Protein AF-A0A171AEK6-F1 (afdb_monomer_lite)

Foldseek 3Di:
DDWDWDDDLFWIWIWDWDQDPVGIDIDIDTDGFWKKKKKKFFAWDCDFPNDGPVVLLVVLQVLFQVCVVVAPFWPDWGKDADPPPDPVGGRMMIITMGRHPVSVVRCCPPPSNVVSVVSVVGTTDDMDMDMDTD

InterPro domains:
  IPR011008 Dimeric alpha-beta barrel [SSF54909] (34-134)
  IPR013097 Stress responsive alpha+beta-barrel [PF07876] (36-133)
  IPR013097 Stress responsive alpha+beta-barrel [PS51502] (36-132)
  IPR013097 Stress responsive alpha+beta-barrel [SM00886] (36-134)

Secondary structure (DSSP, 8-state):
-EEEEEE-SSEEEEEEEEEETTEEEEEEEEEE---EEEEEEEEEPSEETTEEHHHHHHHHHHHHHTTTTTSTTEEEEEEEE--S--TTS-SEEEEEEESSHHHHHHHHH-HHHHHHHHHHHHHEEEEEEEEEE-

Sequence (134 aa):
MNKSITFDSKFIVITLKFGSFAGNYNSTYKIHIDMVKHLVFWKLKEEAAGNDKATNAKLVKEKLEALNGQIEGLIKLEVGIDFTGNPADHDIALYSELTSKEALNGYQENPLHKAVQSFVREVVNARACVDYEI

Radius of gyration: 21.51 Å; chains: 1; bounding box: 59×31×52 Å

pLDDT: mean 92.58, std 8.57, range [67.25, 98.75]

Organism: NCBI:txid681398

Structure (mmCIF, N/CA/C/O backbone):
data_AF-A0A171AEK6-F1
#
_entry.id   AF-A0A171AEK6-F1
#
loop_
_atom_site.group_PDB
_atom_site.id
_atom_site.type_symbol
_atom_site.label_atom_id
_atom_site.label_alt_id
_atom_site.label_comp_id
_atom_site.label_asym_id
_atom_site.label_entity_id
_atom_site.label_seq_id
_atom_site.pdbx_PDB_ins_code
_atom_site.Cartn_x
_atom_site.Cartn_y
_atom_site.Cartn_z
_atom_site.occupancy
_atom_site.B_iso_or_equiv
_atom_site.auth_seq_id
_atom_site.auth_comp_id
_atom_site.auth_asym_id
_atom_site.auth_atom_id
_atom_site.pdbx_PDB_model_num
ATOM 1 N N . MET A 1 1 ? -34.408 15.135 26.966 1.00 67.50 1 MET A N 1
ATOM 2 C CA . MET A 1 1 ? -33.669 13.961 26.456 1.00 67.50 1 MET A CA 1
ATOM 3 C C . MET A 1 1 ? -32.207 14.184 26.777 1.00 67.50 1 MET A C 1
ATOM 5 O O . MET A 1 1 ? -31.675 15.198 26.349 1.00 67.50 1 MET A O 1
ATOM 9 N N . ASN A 1 2 ? -31.591 13.302 27.563 1.00 78.88 2 ASN A N 1
ATOM 10 C CA . ASN A 1 2 ? -30.182 13.446 27.945 1.00 78.88 2 ASN A CA 1
ATOM 11 C C . ASN A 1 2 ? -29.350 12.418 27.178 1.00 78.88 2 ASN A C 1
ATOM 13 O O . ASN A 1 2 ? -29.699 11.240 27.163 1.00 78.88 2 ASN A O 1
ATOM 17 N N . LYS A 1 3 ? -28.264 12.863 26.541 1.00 83.06 3 LYS A N 1
ATOM 18 C CA . LYS A 1 3 ? -27.319 12.006 25.813 1.00 83.06 3 LYS A CA 1
ATOM 19 C C . LYS A 1 3 ? -25.990 11.966 26.563 1.00 83.06 3 LYS A C 1
ATOM 21 O O . LYS A 1 3 ? -25.502 13.012 26.980 1.00 83.06 3 LYS A O 1
ATOM 26 N N . SER A 1 4 ? -25.394 10.784 26.686 1.00 86.94 4 SER A N 1
ATOM 27 C CA . SER A 1 4 ? -23.980 10.624 27.043 1.00 86.94 4 SER A CA 1
ATOM 28 C C . SER A 1 4 ? -23.251 9.875 25.931 1.00 86.94 4 SER A C 1
ATOM 30 O O . SER A 1 4 ? -23.809 8.946 25.346 1.00 86.94 4 SER A O 1
ATOM 32 N N . ILE A 1 5 ? -22.019 10.290 25.640 1.00 86.00 5 ILE A N 1
ATOM 33 C CA . ILE A 1 5 ? -21.130 9.639 24.674 1.00 86.00 5 ILE A CA 1
ATOM 34 C C . ILE A 1 5 ? -19.879 9.211 25.428 1.00 86.00 5 ILE A C 1
ATOM 36 O O . ILE A 1 5 ? -19.287 10.025 26.134 1.00 86.00 5 ILE A O 1
ATOM 40 N N . THR A 1 6 ? -19.488 7.953 25.274 1.00 83.50 6 THR A N 1
ATOM 41 C CA . THR A 1 6 ? -18.209 7.440 25.772 1.00 83.50 6 THR A CA 1
ATOM 42 C C . THR A 1 6 ? -17.455 6.774 24.631 1.00 83.50 6 THR A C 1
ATOM 44 O O . THR A 1 6 ? -18.060 6.077 23.813 1.00 83.50 6 THR A O 1
ATOM 47 N N . PHE A 1 7 ? -16.146 6.998 24.585 1.00 76.56 7 PHE A N 1
ATOM 48 C CA . PHE A 1 7 ? -15.254 6.446 23.573 1.00 76.56 7 PHE A CA 1
ATOM 49 C C . PHE A 1 7 ? -14.528 5.233 24.151 1.00 76.56 7 PHE A C 1
ATOM 51 O O . PHE A 1 7 ? -13.925 5.321 25.219 1.00 76.56 7 PHE A O 1
ATOM 58 N N . ASP A 1 8 ? -14.611 4.116 23.446 1.00 74.00 8 ASP A N 1
ATOM 59 C CA . ASP A 1 8 ? -13.811 2.914 23.643 1.00 74.00 8 ASP A CA 1
ATOM 60 C C . ASP A 1 8 ? -12.913 2.717 22.412 1.00 74.00 8 ASP A C 1
ATOM 62 O O . ASP A 1 8 ? -13.221 3.211 21.328 1.00 74.00 8 ASP A O 1
ATOM 66 N N . SER A 1 9 ? -11.814 1.978 22.566 1.00 68.06 9 SER A N 1
ATOM 67 C CA . SER A 1 9 ? -10.885 1.657 21.471 1.00 68.06 9 SER A CA 1
ATOM 68 C C . SER A 1 9 ? -11.531 0.987 20.250 1.00 68.06 9 SER A C 1
ATOM 70 O O . SER A 1 9 ? -10.987 1.097 19.158 1.00 68.06 9 SER A O 1
ATOM 72 N N . LYS A 1 10 ? -12.672 0.307 20.425 1.00 71.38 10 LYS A N 1
ATOM 73 C CA . LYS A 1 10 ? -13.403 -0.393 19.357 1.00 71.38 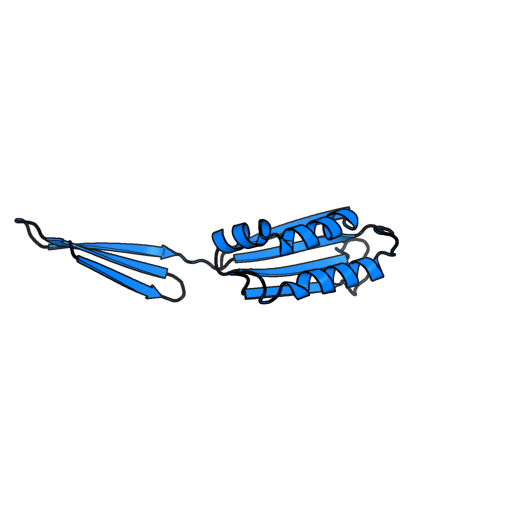10 LYS A CA 1
ATOM 74 C C . LYS A 1 10 ? -14.816 0.133 19.141 1.00 71.38 10 LYS A C 1
ATOM 76 O O . LYS A 1 10 ? -15.479 -0.266 18.186 1.00 71.38 10 LYS A O 1
ATOM 81 N N . PHE A 1 11 ? -15.310 0.991 20.037 1.00 78.31 11 PHE A N 1
ATOM 82 C CA . PHE A 1 11 ? -16.703 1.418 20.008 1.00 78.31 11 PHE A CA 1
ATOM 83 C C . PHE A 1 11 ? -16.911 2.870 20.411 1.00 78.31 11 PHE A C 1
ATOM 85 O O . PHE A 1 11 ? -16.402 3.330 21.429 1.00 78.31 11 PHE A O 1
ATOM 92 N N . ILE A 1 12 ? -17.817 3.556 19.718 1.00 80.94 12 ILE A N 1
ATOM 93 C CA . ILE A 1 12 ? -18.504 4.712 20.300 1.00 80.94 12 ILE A CA 1
ATOM 94 C C . ILE A 1 12 ? -19.784 4.204 20.950 1.00 80.94 12 ILE A C 1
ATOM 96 O O . ILE A 1 12 ? -20.650 3.631 20.285 1.00 80.94 12 ILE A O 1
ATOM 100 N N . VAL A 1 13 ? -19.914 4.433 22.256 1.00 83.62 13 VAL A N 1
ATOM 101 C CA . VAL A 1 13 ? -21.126 4.100 23.001 1.00 83.62 13 VAL A CA 1
ATOM 102 C C . VAL A 1 13 ? -21.953 5.362 23.185 1.00 83.62 13 VAL A C 1
ATOM 104 O O . VAL A 1 13 ? -21.521 6.333 23.808 1.00 83.62 13 VAL A O 1
ATOM 107 N N . ILE A 1 14 ? -23.164 5.345 22.635 1.00 86.25 14 ILE A N 1
ATOM 108 C CA . ILE A 1 14 ? -24.136 6.426 22.765 1.00 86.25 14 ILE A CA 1
ATOM 109 C C . ILE A 1 14 ? -25.285 5.934 23.633 1.00 86.25 14 ILE A C 1
ATOM 111 O O . ILE A 1 14 ? -26.009 5.022 23.238 1.00 86.25 14 ILE A O 1
ATOM 115 N N . THR A 1 15 ? -25.499 6.584 24.775 1.00 86.50 15 THR A N 1
ATOM 116 C CA . THR A 1 15 ? -26.648 6.310 25.645 1.00 86.50 15 THR A CA 1
ATOM 117 C C . THR A 1 15 ? -27.634 7.465 25.568 1.00 86.50 15 THR A C 1
ATOM 119 O O . THR A 1 15 ? -27.288 8.615 25.851 1.00 86.50 15 THR A O 1
ATOM 122 N N . LEU A 1 16 ? -28.875 7.157 25.198 1.00 87.56 16 LEU A N 1
ATOM 123 C CA . LEU A 1 16 ? -29.991 8.094 25.149 1.00 87.56 16 LEU A CA 1
ATOM 124 C C . LEU A 1 16 ? -30.927 7.819 26.322 1.00 87.56 16 LEU A C 1
ATOM 126 O O . LEU A 1 16 ? -31.433 6.706 26.455 1.00 87.56 16 LEU A O 1
ATOM 130 N N . LYS A 1 17 ? -31.159 8.834 27.159 1.00 86.69 17 LYS A N 1
ATOM 131 C CA . LYS A 1 17 ? -32.117 8.792 28.266 1.00 86.69 17 LYS A CA 1
ATOM 132 C C . LYS A 1 17 ? -33.369 9.586 27.908 1.00 86.69 17 LYS A C 1
ATOM 134 O O . LYS A 1 17 ? -33.304 10.801 27.663 1.00 86.69 17 LYS A O 1
ATOM 139 N N . PHE A 1 18 ? -34.506 8.905 27.933 1.00 81.62 18 PHE A N 1
ATOM 140 C CA . PHE A 1 18 ? -35.831 9.475 27.724 1.00 81.62 18 PHE A CA 1
ATOM 141 C C . PHE A 1 18 ? -36.607 9.436 29.040 1.00 81.62 18 PHE A C 1
ATOM 143 O O . PHE A 1 18 ? -36.685 8.392 29.684 1.00 81.62 18 PHE A O 1
ATOM 150 N N . GLY A 1 19 ? -37.174 10.575 29.435 1.00 76.44 19 GLY A N 1
ATOM 151 C CA . GLY A 1 19 ? -38.129 10.651 30.539 1.00 76.44 19 GLY A CA 1
ATOM 152 C C . GLY A 1 19 ? -39.538 10.805 29.979 1.00 76.44 19 GLY A C 1
ATOM 153 O O . GLY A 1 19 ? -39.745 11.617 29.076 1.00 76.44 19 GLY A O 1
ATOM 154 N N . SER A 1 20 ? -40.488 10.030 30.496 1.00 72.75 20 SER A N 1
ATOM 155 C CA . SER A 1 20 ? -41.914 10.148 30.179 1.00 72.75 20 SER A CA 1
ATOM 156 C C . SER A 1 20 ? -42.766 10.009 31.443 1.00 72.75 20 SER A C 1
ATOM 158 O O . SER A 1 20 ? -42.273 9.582 32.487 1.00 72.75 20 SER A O 1
ATOM 160 N N . PHE A 1 21 ? -44.063 10.304 31.329 1.00 67.25 21 PHE A N 1
ATOM 161 C CA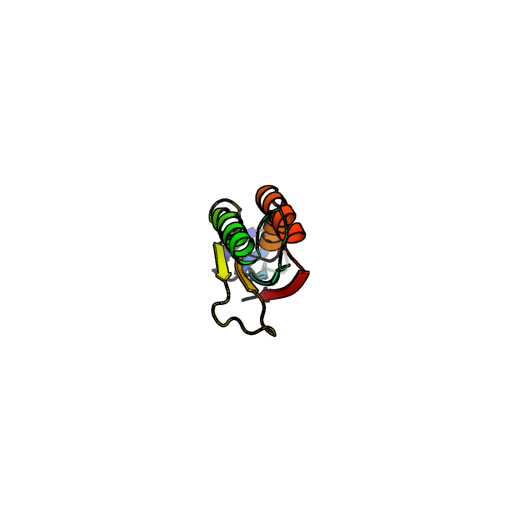 . PHE A 1 21 ? -45.041 10.106 32.406 1.00 67.25 21 PHE A CA 1
ATOM 162 C C . PHE A 1 21 ? -45.130 8.641 32.888 1.00 67.25 21 PHE A C 1
ATOM 164 O O . PHE A 1 21 ? -45.532 8.398 34.020 1.00 67.25 21 PHE A O 1
ATOM 171 N N . ALA A 1 22 ? -44.726 7.673 32.053 1.00 72.19 22 ALA A N 1
ATOM 172 C CA . ALA A 1 22 ? -44.729 6.239 32.356 1.00 72.19 22 ALA A CA 1
ATOM 173 C C . ALA A 1 22 ? -43.402 5.717 32.952 1.00 72.19 22 ALA A C 1
ATOM 175 O O . ALA A 1 22 ? -43.299 4.534 33.269 1.00 72.19 22 ALA A O 1
ATOM 176 N N . GLY A 1 23 ? -42.382 6.574 33.103 1.00 71.44 23 GLY A N 1
ATOM 177 C CA . GLY A 1 23 ? -41.066 6.202 33.631 1.00 71.44 23 GLY A CA 1
ATOM 178 C C . GLY A 1 23 ? -39.892 6.618 32.740 1.00 71.44 23 GLY A C 1
ATOM 179 O O . GLY A 1 23 ? -40.057 7.318 31.733 1.00 71.44 23 GLY A O 1
ATOM 180 N N . ASN A 1 24 ? -38.690 6.187 33.140 1.00 79.62 24 ASN A N 1
ATOM 181 C CA . ASN A 1 24 ? -37.425 6.486 32.466 1.00 79.62 24 ASN A CA 1
ATOM 182 C C . ASN A 1 24 ? -36.953 5.295 31.623 1.00 79.62 24 ASN A C 1
ATOM 184 O O . ASN A 1 24 ? -36.864 4.176 32.126 1.00 79.62 24 ASN A O 1
ATOM 188 N N . TYR A 1 25 ? -36.571 5.558 30.373 1.00 78.94 25 TYR A N 1
ATOM 189 C CA . TYR A 1 25 ? -36.066 4.559 29.431 1.00 78.94 25 TYR A CA 1
ATOM 190 C C . TYR A 1 25 ? -34.672 4.939 28.941 1.00 78.94 25 TYR A C 1
ATOM 192 O O . TYR A 1 25 ? -34.409 6.107 28.640 1.00 78.94 25 TYR A O 1
ATOM 200 N N . ASN A 1 26 ? -33.795 3.941 28.820 1.00 83.25 26 ASN A N 1
ATOM 201 C CA . ASN A 1 26 ? -32.453 4.109 28.274 1.00 83.25 26 ASN A CA 1
ATOM 202 C C . ASN A 1 26 ? -32.278 3.224 27.037 1.00 83.25 26 ASN A C 1
ATOM 204 O O . ASN A 1 26 ? -32.582 2.033 27.084 1.00 83.25 26 ASN A O 1
ATOM 208 N N . SER A 1 27 ? -31.735 3.791 25.963 1.00 84.81 27 SER A N 1
ATOM 209 C CA . SER A 1 27 ? -31.269 3.043 24.791 1.00 84.81 27 SER A CA 1
ATOM 210 C C . SER A 1 27 ? -29.770 3.249 24.625 1.00 84.81 27 SER A C 1
ATOM 212 O O . SER A 1 27 ? -29.300 4.386 24.688 1.00 84.81 27 SER A O 1
ATOM 214 N N . THR A 1 28 ? -29.036 2.164 24.388 1.00 84.56 28 THR A N 1
ATOM 215 C CA . THR A 1 28 ? -27.584 2.190 24.187 1.00 84.56 28 THR A CA 1
ATOM 216 C C . THR A 1 28 ? -27.254 1.698 22.785 1.00 84.56 28 THR A C 1
ATOM 218 O O . THR A 1 28 ? -27.642 0.594 22.414 1.00 84.56 28 THR A O 1
ATOM 221 N N . TYR A 1 29 ? -26.509 2.500 22.031 1.00 83.12 29 TYR A N 1
ATOM 222 C CA . TYR A 1 29 ? -25.991 2.157 20.710 1.00 83.12 29 TYR A CA 1
ATOM 223 C C . TYR A 1 29 ? -24.482 1.978 20.805 1.00 83.12 29 TYR A C 1
ATOM 225 O O . TYR A 1 29 ? -23.801 2.822 21.387 1.00 83.12 29 TYR A O 1
ATOM 233 N N . LYS A 1 30 ? -23.970 0.887 20.234 1.00 80.88 30 LYS A N 1
ATOM 234 C CA . LYS A 1 30 ? -22.537 0.656 20.052 1.00 80.88 30 LYS A CA 1
ATOM 235 C C . LYS A 1 30 ? -22.231 0.775 18.569 1.00 80.88 30 LYS A C 1
ATOM 237 O O . LYS A 1 30 ? -22.758 -0.000 17.778 1.00 80.88 30 LYS A O 1
ATOM 242 N N . ILE A 1 31 ? -21.419 1.755 18.206 1.00 78.50 31 ILE A N 1
ATOM 243 C CA . ILE A 1 31 ? -20.921 1.921 16.843 1.00 78.50 31 ILE A CA 1
ATOM 244 C C . ILE A 1 31 ? -19.535 1.302 16.825 1.00 78.50 31 ILE A C 1
ATOM 246 O O . ILE A 1 31 ? -18.673 1.789 17.548 1.00 78.50 31 ILE A O 1
ATOM 250 N N . HIS A 1 32 ? -19.353 0.233 16.058 1.00 72.12 32 HIS A N 1
ATOM 251 C CA . HIS A 1 32 ? -18.042 -0.365 15.831 1.00 72.12 32 HIS A CA 1
ATOM 252 C C . HIS A 1 32 ? -17.150 0.609 15.056 1.00 72.12 32 HIS A C 1
ATOM 254 O O . HIS A 1 32 ? -17.591 1.196 14.067 1.00 72.12 32 HIS A O 1
ATOM 260 N N . ILE A 1 33 ? -15.918 0.788 15.523 1.00 73.69 33 ILE A N 1
ATOM 261 C CA . ILE A 1 33 ? -14.850 1.444 14.770 1.00 73.69 33 ILE A CA 1
ATOM 262 C C . ILE A 1 33 ? -13.826 0.358 14.488 1.00 73.69 33 ILE A C 1
ATOM 264 O O . ILE A 1 33 ? -12.892 0.155 15.263 1.00 73.69 33 ILE A O 1
ATOM 268 N N . ASP A 1 34 ? -14.061 -0.382 13.413 1.00 85.06 34 ASP A N 1
ATOM 269 C CA . ASP A 1 34 ? -13.174 -1.465 13.026 1.00 85.06 34 ASP A CA 1
ATOM 270 C C . ASP A 1 34 ? -12.051 -0.884 12.153 1.00 85.06 34 ASP A C 1
ATOM 272 O O . ASP A 1 34 ? -12.294 -0.234 11.129 1.00 85.06 34 ASP A O 1
ATOM 276 N N . MET A 1 35 ? -10.806 -1.087 12.586 1.00 93.50 35 MET A N 1
ATOM 277 C CA . MET A 1 35 ? -9.627 -0.711 11.805 1.00 93.50 35 MET A CA 1
ATOM 278 C C . MET A 1 35 ? -9.568 -1.545 10.528 1.00 93.50 35 MET A C 1
ATOM 280 O O . MET A 1 35 ? -9.982 -2.701 10.519 1.00 93.50 35 MET A O 1
ATOM 284 N N . VAL A 1 36 ? -8.996 -0.989 9.463 1.00 96.88 36 VAL A N 1
ATOM 285 C CA . VAL A 1 36 ? -8.882 -1.676 8.173 1.00 96.88 36 VAL A CA 1
ATOM 286 C C . VAL A 1 36 ? -7.424 -1.943 7.841 1.00 96.88 36 VAL A C 1
ATOM 288 O O . VAL A 1 36 ? -6.585 -1.047 7.922 1.00 96.88 36 VAL A O 1
ATOM 291 N N . LYS A 1 37 ? -7.129 -3.169 7.411 1.00 98.31 37 LYS A N 1
ATOM 292 C CA . LYS A 1 37 ? -5.898 -3.494 6.689 1.00 98.31 37 LYS A CA 1
ATOM 293 C C . LYS A 1 37 ? -6.175 -3.502 5.197 1.00 98.31 37 LYS A C 1
ATOM 295 O O . LYS A 1 37 ? -7.105 -4.169 4.753 1.00 98.31 37 LYS A O 1
ATOM 300 N N . HIS A 1 38 ? -5.345 -2.784 4.451 1.00 98.44 38 HIS A N 1
ATOM 301 C CA . HIS A 1 38 ? -5.371 -2.706 2.996 1.00 98.44 38 HIS A CA 1
ATOM 302 C C . HIS A 1 38 ? -4.079 -3.318 2.455 1.00 98.44 38 HIS A C 1
ATOM 304 O O . HIS A 1 38 ? -2.981 -2.812 2.700 1.00 98.44 38 HIS A O 1
ATOM 310 N N . LEU A 1 39 ? -4.206 -4.452 1.765 1.00 98.62 39 LEU A N 1
ATOM 311 C CA . LEU A 1 39 ? -3.080 -5.190 1.205 1.00 98.62 39 LEU A CA 1
ATOM 312 C C . LEU A 1 39 ? -3.171 -5.167 -0.306 1.00 98.62 39 LEU A C 1
ATOM 314 O O . LEU A 1 39 ? -4.186 -5.572 -0.875 1.00 98.62 39 LEU A O 1
ATOM 318 N N . VAL A 1 40 ? -2.090 -4.756 -0.962 1.00 98.62 40 VAL A N 1
ATOM 319 C CA . VAL A 1 40 ? -2.005 -4.755 -2.420 1.00 98.62 40 VAL A CA 1
ATOM 320 C C . VAL A 1 40 ? -0.732 -5.443 -2.858 1.00 98.62 40 VAL A C 1
ATOM 322 O O . VAL A 1 40 ? 0.349 -5.125 -2.386 1.00 98.62 40 VAL A O 1
ATOM 325 N N . PHE A 1 41 ? -0.854 -6.354 -3.807 1.00 98.62 41 PHE A N 1
ATOM 326 C CA . PHE A 1 41 ? 0.274 -7.004 -4.450 1.00 98.62 41 PHE A CA 1
ATOM 327 C C . PHE A 1 41 ? 0.303 -6.569 -5.905 1.00 98.62 41 PHE A C 1
ATOM 329 O O . PHE A 1 41 ? -0.735 -6.577 -6.578 1.00 98.62 41 PHE A O 1
ATOM 336 N N . TRP A 1 42 ? 1.481 -6.200 -6.400 1.00 98.56 42 TRP A N 1
ATOM 337 C CA . TRP A 1 42 ? 1.646 -5.809 -7.791 1.00 98.56 42 TRP A CA 1
ATOM 338 C C . TRP A 1 42 ? 2.718 -6.618 -8.501 1.00 98.56 42 TRP A C 1
ATOM 340 O O . TRP A 1 42 ? 3.828 -6.801 -8.007 1.00 98.56 42 TRP A O 1
ATOM 350 N N . LYS A 1 43 ? 2.356 -7.050 -9.708 1.00 98.31 43 LYS A N 1
ATOM 351 C CA . LYS A 1 43 ? 3.293 -7.495 -10.729 1.00 98.31 43 LYS A CA 1
ATOM 352 C C . LYS A 1 43 ? 3.666 -6.285 -11.565 1.00 98.31 43 LYS A C 1
ATOM 354 O O . LYS A 1 43 ? 2.767 -5.602 -12.057 1.00 98.31 43 LYS A O 1
ATOM 359 N N . LEU A 1 44 ? 4.946 -6.012 -11.732 1.00 98.25 44 LEU A N 1
ATOM 360 C CA . LEU A 1 44 ? 5.452 -4.888 -12.505 1.00 98.25 44 LEU A CA 1
ATOM 361 C C . LEU A 1 44 ? 5.781 -5.318 -13.938 1.00 98.25 44 LEU A C 1
ATOM 363 O O . LEU A 1 44 ? 6.067 -6.483 -14.218 1.00 98.25 44 LEU A O 1
ATOM 367 N N . LYS A 1 45 ? 5.725 -4.361 -14.862 1.00 98.25 45 LYS A N 1
ATOM 368 C CA . LYS A 1 45 ? 6.246 -4.524 -16.223 1.00 98.25 45 LYS A CA 1
ATOM 369 C C . LYS A 1 45 ? 7.773 -4.651 -16.165 1.00 98.25 45 LYS A C 1
ATOM 371 O O . LYS A 1 45 ? 8.398 -4.082 -15.273 1.00 98.25 45 LYS A O 1
ATOM 376 N N . GLU A 1 46 ? 8.367 -5.374 -17.116 1.00 97.44 46 GLU A N 1
ATOM 377 C CA . GLU A 1 46 ? 9.834 -5.489 -17.209 1.00 97.44 46 GLU A CA 1
ATOM 378 C C . GLU A 1 46 ? 10.496 -4.122 -17.438 1.00 97.44 46 GLU A C 1
ATOM 380 O O . GLU A 1 46 ? 11.509 -3.811 -16.816 1.00 97.44 46 GLU A O 1
ATOM 385 N N . GLU A 1 47 ? 9.862 -3.279 -18.259 1.00 97.56 47 GLU A N 1
ATOM 386 C CA . GLU A 1 47 ? 10.265 -1.899 -18.526 1.00 97.56 47 GLU A CA 1
ATOM 387 C C . GLU A 1 47 ? 9.026 -0.990 -18.572 1.00 97.56 47 GLU A C 1
ATOM 389 O O . GLU A 1 47 ? 8.004 -1.335 -19.176 1.00 97.56 47 GLU A O 1
ATOM 394 N N . ALA A 1 48 ? 9.097 0.167 -17.910 1.00 97.69 48 ALA A N 1
ATOM 395 C CA . ALA A 1 48 ? 8.050 1.195 -17.896 1.00 97.69 48 ALA A CA 1
ATOM 396 C C . ALA A 1 48 ? 8.605 2.520 -17.357 1.00 97.69 48 ALA A C 1
ATOM 398 O O . ALA A 1 48 ? 9.609 2.517 -16.647 1.00 97.69 48 ALA A O 1
ATOM 399 N N . ALA A 1 49 ? 7.965 3.652 -17.670 1.00 96.25 49 ALA A N 1
ATOM 400 C CA . ALA A 1 49 ? 8.394 4.980 -17.211 1.00 96.25 49 ALA A CA 1
ATOM 401 C C . ALA A 1 49 ? 9.886 5.297 -17.485 1.00 96.25 49 ALA A C 1
ATOM 403 O O . ALA A 1 49 ? 10.517 6.048 -16.745 1.00 96.25 49 ALA A O 1
ATOM 404 N N . GLY A 1 50 ? 10.468 4.691 -18.531 1.00 97.44 50 GLY A N 1
ATOM 405 C CA . GLY A 1 50 ? 11.887 4.827 -18.878 1.00 97.44 50 GLY A CA 1
ATOM 406 C C . GLY A 1 50 ? 12.867 4.065 -17.975 1.00 97.44 50 GLY A C 1
ATOM 407 O O . GLY A 1 50 ? 14.069 4.264 -18.114 1.00 97.44 50 GLY A O 1
ATOM 408 N N . ASN A 1 51 ? 12.384 3.206 -17.075 1.00 98.00 51 ASN A N 1
ATOM 409 C CA . ASN A 1 51 ? 13.206 2.443 -16.138 1.00 98.00 51 ASN A CA 1
ATOM 410 C C . ASN A 1 51 ? 12.966 0.933 -16.256 1.00 98.00 51 ASN A C 1
ATOM 412 O O . ASN A 1 51 ? 11.899 0.486 -16.694 1.00 98.00 51 ASN A O 1
ATOM 416 N N . ASP A 1 52 ? 13.932 0.155 -15.766 1.00 98.25 52 ASP A N 1
ATOM 417 C CA . ASP A 1 52 ? 13.752 -1.273 -15.520 1.00 98.25 52 ASP A CA 1
ATOM 418 C C . ASP A 1 52 ? 12.808 -1.538 -14.331 1.00 98.25 52 ASP A C 1
ATOM 420 O O . ASP A 1 52 ? 12.494 -0.662 -13.510 1.00 98.25 52 ASP A O 1
ATOM 424 N N . LYS A 1 53 ? 12.347 -2.786 -14.229 1.00 97.38 53 LYS A N 1
ATOM 425 C CA . LYS A 1 53 ? 11.475 -3.249 -13.148 1.00 97.38 53 LYS A CA 1
ATOM 426 C C . LYS A 1 53 ? 12.027 -2.943 -11.751 1.00 97.38 53 LYS A C 1
ATOM 428 O O . LYS A 1 53 ? 11.284 -2.477 -10.888 1.00 97.38 53 LYS A O 1
ATOM 433 N N . ALA A 1 54 ? 13.312 -3.206 -11.515 1.00 97.31 54 ALA A N 1
ATOM 434 C CA . ALA A 1 54 ? 13.930 -3.084 -10.195 1.00 97.31 54 ALA A CA 1
ATOM 435 C C . ALA A 1 54 ? 13.991 -1.625 -9.716 1.00 97.31 54 ALA A C 1
ATOM 437 O O . ALA A 1 54 ? 13.754 -1.329 -8.542 1.00 97.31 54 ALA A O 1
ATOM 438 N N . THR A 1 55 ? 14.275 -0.701 -10.628 1.00 98.44 55 THR A N 1
ATOM 439 C CA . THR A 1 55 ? 14.264 0.741 -10.382 1.00 98.44 55 THR A CA 1
ATOM 440 C C . THR A 1 55 ? 12.839 1.226 -10.142 1.00 98.44 55 THR A C 1
ATOM 442 O O . THR A 1 55 ? 12.590 1.925 -9.160 1.00 98.44 55 THR A O 1
ATOM 445 N N . ASN A 1 56 ? 11.877 0.782 -10.957 1.00 98.50 56 ASN A N 1
ATOM 446 C CA . ASN A 1 56 ? 10.465 1.100 -10.749 1.00 98.50 56 ASN A CA 1
ATOM 447 C C . ASN A 1 56 ? 9.943 0.593 -9.397 1.00 98.50 56 ASN A C 1
ATOM 449 O O . ASN A 1 56 ? 9.252 1.338 -8.709 1.00 98.50 56 ASN A O 1
ATOM 453 N N . ALA A 1 57 ? 10.318 -0.612 -8.958 1.00 98.31 57 ALA A N 1
ATOM 454 C CA . ALA A 1 57 ? 9.945 -1.134 -7.640 1.00 98.31 57 ALA A CA 1
ATOM 455 C C . ALA A 1 57 ? 10.432 -0.227 -6.495 1.00 98.31 57 ALA A C 1
ATOM 457 O O . ALA A 1 57 ? 9.667 0.091 -5.581 1.00 98.31 57 ALA A O 1
ATOM 458 N N . LYS A 1 58 ? 11.683 0.250 -6.567 1.00 98.62 58 LYS A N 1
ATOM 459 C CA . LYS A 1 58 ? 12.250 1.188 -5.582 1.00 98.62 58 LYS A CA 1
ATOM 460 C C . LYS A 1 58 ? 11.533 2.537 -5.599 1.00 98.62 58 LYS A C 1
ATOM 462 O O . LYS A 1 58 ? 11.202 3.052 -4.535 1.00 98.62 58 LYS A O 1
ATOM 467 N N . LEU A 1 59 ? 11.240 3.072 -6.785 1.00 98.50 59 LEU A N 1
ATOM 468 C CA . LEU A 1 59 ? 10.506 4.331 -6.936 1.00 98.50 59 LEU A CA 1
ATOM 469 C C . LEU A 1 59 ? 9.074 4.227 -6.398 1.00 98.50 59 LEU A C 1
ATOM 471 O O . LEU A 1 59 ? 8.589 5.162 -5.765 1.00 98.50 59 LEU A O 1
ATOM 475 N N . VAL A 1 60 ? 8.395 3.098 -6.626 1.00 98.44 60 VAL A N 1
ATOM 476 C CA . VAL A 1 60 ? 7.063 2.840 -6.061 1.00 98.44 60 VAL A CA 1
ATOM 477 C C . VAL A 1 60 ? 7.129 2.831 -4.534 1.00 98.44 60 VAL A C 1
ATOM 479 O O . VAL A 1 60 ? 6.337 3.525 -3.897 1.00 98.44 60 VAL A O 1
ATOM 482 N N . LYS A 1 61 ? 8.096 2.108 -3.953 1.00 98.62 61 LYS A N 1
ATOM 483 C CA . LYS A 1 61 ? 8.324 2.075 -2.502 1.00 98.62 61 LYS A CA 1
ATOM 484 C C . LYS A 1 61 ? 8.558 3.472 -1.929 1.00 98.62 61 LYS A C 1
ATOM 486 O O . LYS A 1 61 ? 7.834 3.876 -1.028 1.00 98.62 61 LYS A O 1
ATOM 491 N N . GLU A 1 62 ? 9.506 4.222 -2.486 1.00 98.56 62 GLU A N 1
ATOM 492 C CA . GLU A 1 62 ? 9.847 5.573 -2.027 1.00 98.56 62 GLU A CA 1
ATOM 493 C C . GLU A 1 62 ? 8.628 6.506 -2.045 1.00 98.56 62 GLU A C 1
ATOM 495 O O . GLU A 1 62 ? 8.315 7.155 -1.047 1.00 98.56 62 GLU A O 1
ATOM 500 N N . LYS A 1 63 ? 7.896 6.537 -3.165 1.00 98.31 63 LYS A N 1
ATOM 501 C CA . LYS A 1 63 ? 6.739 7.425 -3.337 1.00 98.31 63 LYS A CA 1
ATOM 502 C C . LYS A 1 63 ? 5.583 7.075 -2.405 1.00 98.31 63 LYS A C 1
ATOM 504 O O . LYS A 1 63 ? 4.926 7.981 -1.902 1.00 98.31 63 LYS A O 1
ATOM 509 N N . LEU A 1 64 ? 5.308 5.787 -2.202 1.00 98.44 64 LEU A N 1
ATOM 510 C CA . LEU A 1 64 ? 4.224 5.344 -1.326 1.00 98.44 64 LEU A CA 1
ATOM 511 C C . LEU A 1 64 ? 4.577 5.550 0.150 1.00 98.44 64 LEU A C 1
ATOM 513 O O . LEU A 1 64 ? 3.751 6.064 0.899 1.00 98.44 64 LEU A O 1
ATOM 517 N N . GLU A 1 65 ? 5.794 5.206 0.576 1.00 98.56 65 GLU A N 1
ATOM 518 C CA . GLU A 1 65 ? 6.212 5.357 1.977 1.00 98.56 65 GLU A CA 1
ATOM 519 C C . GLU A 1 65 ? 6.345 6.822 2.403 1.00 98.56 65 GLU A C 1
ATOM 521 O O . GLU A 1 65 ? 6.132 7.128 3.577 1.00 98.56 65 GLU A O 1
ATOM 526 N N . ALA A 1 66 ? 6.580 7.738 1.458 1.00 98.19 66 ALA A N 1
ATOM 527 C CA . ALA A 1 66 ? 6.521 9.180 1.694 1.00 98.19 66 ALA A CA 1
ATOM 528 C C . ALA A 1 66 ? 5.123 9.687 2.108 1.00 98.19 66 ALA A C 1
ATOM 530 O O . ALA A 1 66 ? 5.012 10.803 2.612 1.00 98.19 66 ALA A O 1
ATOM 531 N N . LEU A 1 67 ? 4.058 8.891 1.927 1.00 97.75 67 LEU A N 1
ATOM 532 C CA . LEU A 1 67 ? 2.701 9.233 2.372 1.00 97.75 67 LEU A CA 1
ATOM 533 C C . LEU A 1 67 ? 2.486 9.018 3.878 1.00 97.75 67 LEU A C 1
ATOM 535 O O . LEU A 1 67 ? 1.480 9.483 4.420 1.00 97.75 67 LEU A O 1
ATOM 539 N N . ASN A 1 68 ? 3.401 8.326 4.567 1.00 97.38 68 ASN A N 1
ATOM 540 C CA . ASN A 1 68 ? 3.301 8.141 6.014 1.00 97.38 68 ASN A CA 1
ATOM 541 C C . ASN A 1 68 ? 3.256 9.498 6.731 1.00 97.38 68 ASN A C 1
ATOM 543 O O . ASN A 1 68 ? 4.104 10.363 6.519 1.00 97.38 68 ASN A O 1
ATOM 547 N N . GLY A 1 69 ? 2.245 9.680 7.583 1.00 96.38 69 GLY A N 1
ATOM 548 C CA . GLY A 1 69 ? 2.020 10.929 8.317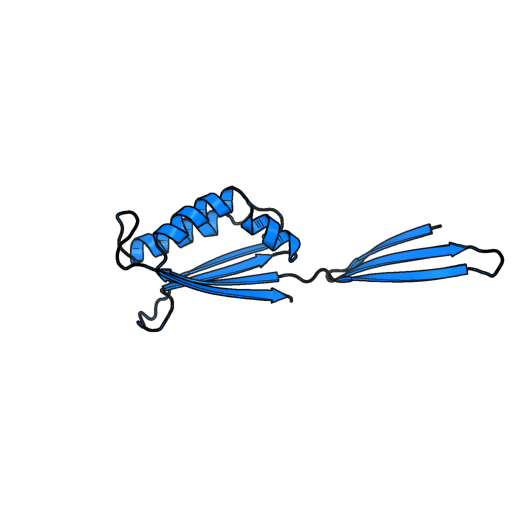 1.00 96.38 69 GLY A CA 1
ATOM 549 C C . GLY A 1 69 ? 1.458 12.091 7.485 1.00 96.38 69 GLY A C 1
ATOM 550 O O . GLY A 1 69 ? 1.275 13.172 8.033 1.00 96.38 69 GLY A O 1
ATOM 551 N N . GLN A 1 70 ? 1.167 11.893 6.194 1.00 97.31 70 GLN A N 1
ATOM 552 C CA . GLN A 1 70 ? 0.632 12.938 5.303 1.00 97.31 70 GLN A CA 1
ATOM 553 C C . GLN A 1 70 ? -0.893 12.854 5.108 1.00 97.31 70 GLN A C 1
ATOM 555 O O . GLN A 1 70 ? -1.503 13.792 4.596 1.00 97.31 70 GLN A O 1
ATOM 560 N N . ILE A 1 71 ? -1.516 11.723 5.457 1.00 96.38 71 ILE A N 1
ATOM 561 C CA . ILE A 1 71 ? -2.928 11.437 5.170 1.00 96.38 71 ILE A CA 1
ATOM 562 C C . ILE A 1 71 ? -3.661 11.121 6.473 1.00 96.38 71 ILE A C 1
ATOM 564 O O . ILE A 1 71 ? -3.254 10.240 7.229 1.00 96.38 71 ILE A O 1
ATOM 568 N N . GLU A 1 72 ? -4.759 11.832 6.726 1.00 95.25 72 GLU A N 1
ATOM 569 C CA . GLU A 1 72 ? -5.609 11.595 7.892 1.00 95.25 72 GLU A CA 1
ATOM 570 C C . GLU A 1 72 ? -6.173 10.166 7.881 1.00 95.25 72 GLU A C 1
ATOM 572 O O . GLU A 1 72 ? -6.660 9.679 6.861 1.00 95.25 72 GLU A O 1
ATOM 577 N N . GLY A 1 73 ? -6.082 9.482 9.023 1.00 94.12 73 GLY A N 1
ATOM 578 C CA . GLY A 1 73 ? -6.564 8.110 9.184 1.00 94.12 73 GLY A CA 1
ATOM 579 C C . GLY A 1 73 ? -5.635 7.018 8.640 1.00 94.12 73 GLY A C 1
ATOM 580 O O . GLY A 1 73 ? -5.911 5.846 8.887 1.00 94.12 73 GLY A O 1
ATOM 581 N N . LEU A 1 74 ? -4.526 7.362 7.970 1.00 97.44 74 LEU A N 1
ATOM 582 C CA . LEU A 1 74 ? -3.459 6.417 7.627 1.00 97.44 74 LEU A CA 1
ATOM 583 C C . LEU A 1 74 ? -2.534 6.218 8.836 1.00 97.44 74 LEU A C 1
ATOM 585 O O . LEU A 1 74 ? -1.801 7.127 9.220 1.00 97.44 74 LEU A O 1
ATOM 589 N N . ILE A 1 75 ? -2.558 5.024 9.425 1.00 96.81 75 ILE A N 1
ATOM 590 C CA . ILE A 1 75 ? -1.779 4.683 10.626 1.00 96.81 75 ILE A CA 1
ATOM 591 C C . ILE A 1 75 ? -0.389 4.186 10.237 1.00 96.81 75 ILE A C 1
ATOM 593 O O . ILE A 1 75 ? 0.612 4.579 10.835 1.00 96.81 75 ILE A O 1
ATOM 597 N N . LYS A 1 76 ? -0.334 3.309 9.232 1.00 97.38 76 LYS A N 1
ATOM 598 C CA . LYS A 1 76 ? 0.901 2.693 8.751 1.00 97.38 76 LYS A CA 1
ATOM 599 C C . LYS A 1 76 ? 0.813 2.458 7.253 1.00 97.38 76 LYS A C 1
ATOM 601 O O . LYS A 1 76 ? -0.236 2.057 6.758 1.00 97.38 76 LYS A O 1
ATOM 606 N N . LEU A 1 77 ? 1.928 2.646 6.559 1.00 98.44 77 LEU A N 1
ATOM 607 C CA . LEU A 1 77 ? 2.137 2.194 5.191 1.00 98.44 77 LEU A CA 1
ATOM 608 C C . LEU A 1 77 ? 3.568 1.677 5.053 1.00 98.44 77 LEU A C 1
ATOM 610 O O . LEU A 1 77 ? 4.521 2.399 5.337 1.00 98.44 77 LEU A O 1
ATOM 614 N N . GLU A 1 78 ? 3.725 0.446 4.583 1.00 98.56 78 GLU A N 1
ATOM 615 C CA . GLU A 1 78 ? 5.022 -0.112 4.202 1.00 98.56 78 GLU A CA 1
ATOM 616 C C . GLU A 1 78 ? 4.932 -0.810 2.847 1.00 98.56 78 GLU A C 1
ATOM 618 O O . GLU A 1 78 ? 3.896 -1.374 2.482 1.00 98.56 78 GLU A O 1
ATOM 623 N N . VAL A 1 79 ? 6.031 -0.765 2.097 1.00 98.75 79 VAL A N 1
ATOM 624 C CA . VAL A 1 79 ? 6.158 -1.466 0.819 1.00 98.75 79 VAL A CA 1
ATOM 625 C C . VAL A 1 79 ? 7.319 -2.450 0.889 1.00 98.75 79 VAL A C 1
ATOM 627 O O . VAL A 1 7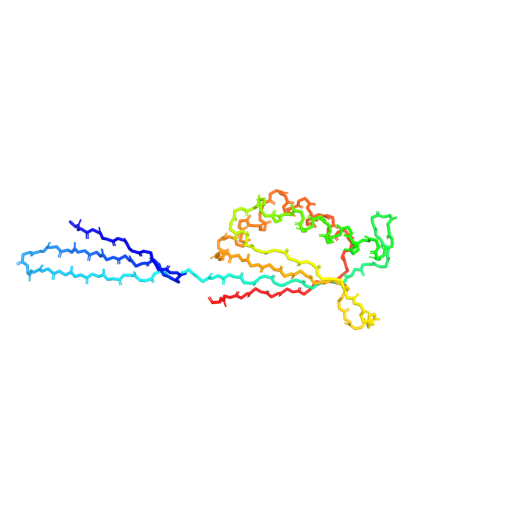9 ? 8.477 -2.067 1.078 1.00 98.75 79 VAL A O 1
ATOM 630 N N . GLY A 1 80 ? 7.011 -3.730 0.713 1.00 98.50 80 GLY A N 1
ATOM 631 C CA . GLY A 1 80 ? 7.981 -4.799 0.516 1.00 98.50 80 GLY A CA 1
ATOM 632 C C . GLY A 1 80 ? 8.280 -4.997 -0.967 1.00 98.50 80 GLY A C 1
ATOM 633 O O . GLY A 1 80 ? 7.376 -4.934 -1.798 1.00 98.50 80 GLY A O 1
ATOM 634 N N . ILE A 1 81 ? 9.546 -5.250 -1.292 1.00 98.44 81 ILE A N 1
ATOM 635 C CA . ILE A 1 81 ? 9.978 -5.705 -2.618 1.00 98.44 81 ILE A CA 1
ATOM 636 C C . ILE A 1 81 ? 10.353 -7.176 -2.467 1.00 98.44 81 ILE A C 1
ATOM 638 O O . ILE A 1 81 ? 11.078 -7.520 -1.529 1.00 98.44 81 ILE A O 1
ATOM 642 N N . ASP A 1 82 ? 9.839 -8.031 -3.347 1.00 98.00 82 ASP A N 1
ATOM 643 C CA . ASP A 1 82 ? 10.168 -9.452 -3.326 1.00 98.00 82 ASP A CA 1
ATOM 644 C C . ASP A 1 82 ? 11.672 -9.669 -3.548 1.00 98.00 82 ASP A C 1
ATOM 646 O O . ASP A 1 82 ? 12.301 -9.043 -4.403 1.00 98.00 82 ASP A O 1
ATOM 650 N N . PHE A 1 83 ? 12.249 -10.566 -2.752 1.00 96.81 83 PHE A N 1
ATOM 651 C CA . PHE A 1 83 ? 13.651 -10.968 -2.850 1.00 96.81 83 PHE A CA 1
ATOM 652 C C . PHE A 1 83 ? 13.812 -12.389 -3.399 1.00 96.81 83 PHE A C 1
ATOM 654 O O . PHE A 1 83 ? 14.940 -12.820 -3.636 1.00 96.81 83 PHE A O 1
ATOM 661 N N . THR A 1 84 ? 12.716 -13.141 -3.545 1.00 94.94 84 THR A N 1
ATOM 662 C CA . THR A 1 84 ? 12.768 -14.550 -3.944 1.00 94.94 84 THR A CA 1
ATOM 663 C C . THR A 1 84 ? 13.032 -14.706 -5.438 1.00 94.94 84 THR A C 1
ATOM 665 O O . THR A 1 84 ? 13.689 -15.666 -5.842 1.00 94.94 84 THR A O 1
ATOM 668 N N . GLY A 1 85 ? 12.556 -13.762 -6.259 1.00 87.75 85 GLY A N 1
ATOM 669 C CA . GLY A 1 85 ? 12.733 -13.783 -7.711 1.00 87.75 85 GLY A CA 1
ATOM 670 C C . GLY A 1 85 ? 11.912 -14.872 -8.404 1.00 87.75 85 GLY A C 1
ATOM 671 O O . GLY A 1 85 ? 12.179 -15.206 -9.560 1.00 87.75 85 GLY A O 1
ATOM 672 N N . ASN A 1 86 ? 10.931 -15.451 -7.712 1.00 93.50 86 ASN A N 1
ATOM 673 C CA . ASN A 1 86 ? 10.069 -16.478 -8.270 1.00 93.50 86 ASN A CA 1
ATOM 674 C C . ASN A 1 86 ? 9.109 -15.858 -9.305 1.00 93.50 86 ASN A C 1
ATOM 676 O O . ASN A 1 86 ? 8.295 -15.001 -8.956 1.00 93.50 86 ASN A O 1
ATOM 680 N N . PRO A 1 87 ? 9.115 -16.322 -10.569 1.00 90.06 87 PRO A N 1
ATOM 681 C CA . PRO A 1 87 ? 8.245 -15.777 -11.606 1.00 90.06 87 PRO A CA 1
ATOM 682 C C . PRO A 1 87 ? 6.747 -15.920 -11.331 1.00 90.06 87 PRO A C 1
ATOM 684 O O . PRO A 1 87 ? 5.962 -15.269 -12.017 1.00 90.06 87 PRO A O 1
ATOM 687 N N . ALA A 1 88 ? 6.320 -16.764 -10.387 1.00 94.06 88 ALA A N 1
ATOM 688 C CA . ALA A 1 88 ? 4.916 -16.879 -9.988 1.00 94.06 88 ALA A CA 1
ATOM 689 C C . ALA A 1 88 ? 4.476 -15.780 -9.003 1.00 94.06 88 ALA A C 1
ATOM 691 O O . ALA A 1 88 ? 3.295 -15.429 -8.976 1.00 94.06 88 ALA A O 1
ATOM 692 N N . ASP A 1 89 ? 5.412 -15.197 -8.256 1.00 96.38 89 ASP A N 1
ATOM 693 C CA . ASP A 1 89 ? 5.118 -14.268 -7.169 1.00 96.38 89 ASP A CA 1
ATOM 694 C C . ASP A 1 89 ? 4.927 -12.831 -7.686 1.00 96.38 89 ASP A C 1
ATOM 696 O O . ASP A 1 89 ? 5.115 -12.528 -8.873 1.00 96.38 89 ASP A O 1
ATOM 700 N N . HIS A 1 90 ? 4.451 -11.946 -6.810 1.00 97.69 90 HIS A N 1
ATOM 701 C CA . HIS A 1 90 ? 4.338 -10.517 -7.108 1.00 97.69 90 HIS A CA 1
ATOM 702 C C . HIS A 1 90 ? 5.648 -9.816 -6.755 1.00 97.69 90 HIS A C 1
ATOM 704 O O . HIS A 1 90 ? 6.289 -10.167 -5.771 1.00 97.69 90 HIS A O 1
ATOM 710 N N . ASP A 1 91 ? 6.019 -8.803 -7.536 1.00 98.19 91 ASP A N 1
ATOM 711 C CA . ASP A 1 91 ? 7.307 -8.124 -7.379 1.00 98.19 91 ASP A CA 1
ATOM 712 C C . ASP A 1 91 ? 7.312 -7.174 -6.170 1.00 98.19 91 ASP A C 1
ATOM 714 O O . ASP A 1 91 ? 8.357 -6.930 -5.568 1.00 98.19 91 ASP A O 1
ATOM 718 N N . ILE A 1 92 ? 6.147 -6.622 -5.812 1.00 98.12 92 ILE A N 1
ATOM 719 C CA . ILE A 1 92 ? 5.990 -5.720 -4.666 1.00 98.12 92 ILE A CA 1
ATOM 720 C C . ILE A 1 92 ? 4.688 -5.984 -3.899 1.00 98.12 92 ILE A C 1
ATOM 722 O O . ILE A 1 92 ? 3.665 -6.362 -4.479 1.00 98.12 92 ILE A O 1
ATOM 726 N N . ALA A 1 93 ? 4.722 -5.716 -2.595 1.00 98.62 93 ALA A N 1
ATOM 727 C CA . ALA A 1 93 ? 3.578 -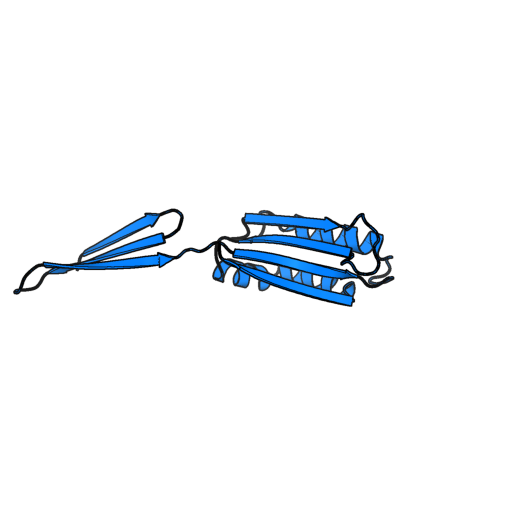5.770 -1.691 1.00 98.62 93 ALA A CA 1
ATOM 728 C C . ALA A 1 93 ? 3.458 -4.452 -0.916 1.00 98.62 93 ALA A C 1
ATOM 730 O O . ALA A 1 93 ? 4.422 -4.014 -0.297 1.00 98.62 93 ALA A O 1
ATOM 731 N N . LEU A 1 94 ? 2.281 -3.833 -0.926 1.00 98.69 94 LEU A N 1
ATOM 732 C CA . LEU A 1 94 ? 1.907 -2.733 -0.046 1.00 98.69 94 LEU A CA 1
ATOM 733 C C . LEU A 1 94 ? 1.041 -3.270 1.087 1.00 98.69 94 LEU A C 1
ATOM 735 O O . LEU A 1 94 ? 0.057 -3.972 0.852 1.00 98.69 94 LEU A O 1
ATOM 739 N N . TYR A 1 95 ? 1.404 -2.889 2.302 1.00 98.75 95 TYR A N 1
ATOM 740 C CA . TYR A 1 95 ? 0.625 -3.107 3.506 1.00 98.75 95 TYR A CA 1
ATOM 741 C C . TYR A 1 95 ? 0.316 -1.758 4.140 1.00 98.75 95 TYR A C 1
ATOM 743 O O . TYR A 1 95 ? 1.234 -0.993 4.451 1.00 98.75 95 TYR A O 1
ATOM 751 N N . SER A 1 96 ? -0.964 -1.467 4.351 1.00 98.31 96 SER A N 1
ATOM 752 C CA . SER A 1 96 ? -1.376 -0.301 5.120 1.00 98.31 96 SER A CA 1
ATOM 753 C C . SER A 1 96 ? -2.442 -0.611 6.161 1.00 98.31 96 SER A C 1
ATOM 755 O O . SER A 1 96 ? -3.258 -1.520 6.014 1.00 98.31 96 SER A O 1
ATOM 757 N N . GLU A 1 97 ? -2.408 0.170 7.236 1.00 98.00 97 GLU A N 1
ATOM 758 C CA . GLU A 1 97 ? -3.382 0.148 8.323 1.00 98.00 97 GLU A CA 1
ATOM 759 C C . GLU A 1 97 ? -4.085 1.497 8.384 1.00 98.00 97 GLU A C 1
ATOM 761 O O . GLU A 1 97 ? -3.432 2.546 8.359 1.00 98.00 97 GLU A O 1
ATOM 766 N N . LEU A 1 98 ? -5.411 1.469 8.478 1.00 97.25 98 LEU A N 1
ATOM 767 C CA . LEU A 1 98 ? -6.249 2.656 8.536 1.00 97.25 98 LEU A CA 1
ATOM 768 C C . LEU A 1 98 ? -7.243 2.582 9.691 1.00 97.25 98 LEU A C 1
ATOM 770 O O . LEU A 1 98 ? -7.642 1.500 10.125 1.00 97.25 98 LEU A O 1
ATOM 774 N N . THR A 1 99 ? -7.656 3.748 10.180 1.00 94.44 99 THR A N 1
ATOM 775 C CA . THR A 1 99 ? -8.539 3.862 11.350 1.00 94.44 99 THR A CA 1
ATOM 776 C C . THR A 1 99 ? -9.962 3.359 11.103 1.00 94.44 99 THR A C 1
ATOM 778 O O . THR A 1 99 ? -10.625 2.988 12.066 1.00 94.44 99 THR A O 1
ATOM 781 N N . SER A 1 100 ? -10.438 3.349 9.851 1.00 93.38 100 SER A N 1
ATOM 782 C CA . SER A 1 100 ? -11.756 2.827 9.463 1.00 93.38 100 SER A CA 1
ATOM 783 C C . SER A 1 100 ? -11.896 2.636 7.943 1.00 93.38 100 SER A C 1
ATOM 785 O O . SER A 1 100 ? -11.012 3.013 7.165 1.00 93.38 100 SER A O 1
ATOM 787 N N . LYS A 1 101 ? -13.042 2.104 7.490 1.00 93.88 101 LYS A N 1
ATOM 788 C CA . LYS A 1 101 ? -13.416 2.055 6.062 1.00 93.88 101 LYS A CA 1
ATOM 789 C C . LYS A 1 101 ? -13.520 3.449 5.437 1.00 93.88 101 LYS A C 1
ATOM 791 O O . LYS A 1 101 ? -13.108 3.651 4.298 1.00 93.88 101 LYS A O 1
ATOM 796 N N . GLU A 1 102 ? -14.032 4.428 6.176 1.00 94.06 102 GLU A N 1
ATOM 797 C CA . GLU A 1 102 ? -14.103 5.823 5.732 1.00 94.06 102 GLU A CA 1
ATOM 798 C C . GLU A 1 102 ? -12.704 6.413 5.552 1.00 94.06 102 GLU A C 1
ATOM 800 O O . GLU A 1 102 ? -12.462 7.105 4.563 1.00 94.06 102 GLU A O 1
ATOM 805 N N . ALA A 1 103 ? -11.768 6.089 6.451 1.00 95.44 103 ALA A N 1
ATOM 806 C CA . ALA A 1 103 ? -10.370 6.477 6.298 1.00 95.44 103 ALA A CA 1
ATOM 807 C C . ALA A 1 103 ? -9.726 5.829 5.063 1.00 95.44 103 ALA A C 1
ATOM 809 O O . ALA A 1 103 ? -8.982 6.505 4.357 1.00 95.44 103 ALA A O 1
ATOM 810 N N . LEU A 1 104 ? -10.045 4.566 4.739 1.00 97.25 104 LEU A N 1
ATOM 811 C CA . LEU A 1 104 ? -9.600 3.927 3.489 1.00 97.25 104 LEU A CA 1
ATOM 812 C C . LEU A 1 104 ? -10.117 4.668 2.256 1.00 97.25 104 LEU A C 1
ATOM 814 O O . LEU A 1 104 ? -9.333 4.968 1.356 1.00 97.25 104 LEU A O 1
ATOM 818 N N . ASN A 1 105 ? -11.399 5.028 2.233 1.00 96.94 105 ASN A N 1
ATOM 819 C CA . ASN A 1 105 ? -11.961 5.814 1.136 1.00 96.94 105 ASN A CA 1
ATOM 820 C C . ASN A 1 105 ? -11.276 7.188 1.029 1.00 96.94 105 ASN A C 1
ATOM 822 O O . ASN A 1 105 ? -10.893 7.611 -0.061 1.00 96.94 105 ASN A O 1
ATOM 826 N N . GLY A 1 106 ? -11.060 7.862 2.162 1.00 97.50 106 GLY A N 1
ATOM 827 C CA . GLY A 1 106 ? -10.347 9.139 2.220 1.00 97.50 106 GLY A CA 1
ATOM 828 C C . GLY A 1 106 ? -8.902 9.037 1.728 1.00 97.50 106 GLY A C 1
ATOM 829 O O . GLY A 1 106 ? -8.458 9.876 0.946 1.00 97.50 106 GLY A O 1
ATOM 830 N N . TYR A 1 107 ? -8.188 7.980 2.117 1.00 97.75 107 TYR A N 1
ATOM 831 C CA . TYR A 1 107 ? -6.845 7.664 1.634 1.00 97.75 107 TYR A CA 1
ATOM 832 C C . TYR A 1 107 ? -6.822 7.453 0.119 1.00 97.75 107 TYR A C 1
ATOM 834 O O . TYR A 1 107 ? -6.003 8.063 -0.566 1.00 97.75 107 TYR A O 1
ATOM 842 N N . GLN A 1 108 ? -7.745 6.651 -0.420 1.00 97.19 108 GLN A N 1
ATOM 843 C CA . GLN A 1 108 ? -7.818 6.367 -1.854 1.00 97.19 108 GLN A CA 1
ATOM 844 C C . GLN A 1 108 ? -8.092 7.630 -2.680 1.00 97.19 108 GLN A C 1
ATOM 846 O O . GLN A 1 108 ? -7.488 7.817 -3.742 1.00 97.19 108 GLN A O 1
ATOM 851 N N . GLU A 1 109 ? -8.951 8.514 -2.169 1.00 97.56 109 GLU A N 1
ATOM 852 C CA . GLU A 1 109 ? -9.339 9.752 -2.839 1.00 97.56 109 GLU A CA 1
ATOM 853 C C . GLU A 1 109 ? -8.343 10.908 -2.651 1.00 97.56 109 GLU A C 1
ATOM 855 O O . GLU A 1 109 ? -8.406 11.896 -3.393 1.00 97.56 109 GLU A O 1
ATOM 860 N N . ASN A 1 110 ? -7.402 10.779 -1.708 1.00 97.94 110 ASN A N 1
ATOM 861 C CA . ASN A 1 110 ? -6.443 11.819 -1.362 1.00 97.94 110 ASN A CA 1
ATOM 862 C C . ASN A 1 110 ? -5.567 12.217 -2.575 1.00 97.94 110 ASN A C 1
ATOM 864 O O . ASN A 1 110 ? -5.016 11.339 -3.248 1.00 97.94 110 ASN A O 1
ATOM 868 N N . PRO A 1 111 ? -5.367 13.523 -2.851 1.00 97.88 111 PRO A N 1
ATOM 869 C CA . PRO A 1 111 ? -4.544 13.982 -3.972 1.00 97.88 111 PRO A CA 1
ATOM 870 C C . PRO A 1 111 ? -3.105 13.447 -3.965 1.00 97.88 111 PRO A C 1
ATOM 872 O O . PRO A 1 111 ? -2.576 13.123 -5.029 1.00 97.88 111 PRO A O 1
ATOM 875 N N . LEU A 1 112 ? -2.485 13.312 -2.786 1.00 97.38 112 LEU A N 1
ATOM 876 C CA . LEU A 1 112 ? -1.135 12.759 -2.651 1.00 97.38 112 LEU A CA 1
ATOM 877 C C . LEU A 1 112 ? -1.111 11.287 -3.067 1.00 97.38 112 LEU A C 1
ATOM 879 O O . LEU A 1 112 ? -0.264 10.881 -3.860 1.00 97.38 112 LEU A O 1
ATOM 883 N N . HIS A 1 113 ? -2.089 10.501 -2.607 1.00 97.88 113 HIS A N 1
ATOM 884 C CA . HIS A 1 113 ? -2.228 9.108 -3.019 1.00 97.88 113 HIS A CA 1
ATOM 885 C C . HIS A 1 113 ? -2.511 8.990 -4.524 1.00 97.88 113 HIS A C 1
ATOM 887 O O . HIS A 1 113 ? -1.849 8.207 -5.199 1.00 97.88 113 HIS A O 1
ATOM 893 N N . LYS A 1 114 ? -3.420 9.796 -5.092 1.00 98.12 114 LYS A N 1
ATOM 894 C CA . LYS A 1 114 ? -3.729 9.784 -6.537 1.00 98.12 114 LYS A CA 1
ATOM 895 C C . LYS A 1 114 ? -2.526 10.119 -7.419 1.00 98.12 114 LYS A C 1
ATOM 897 O O . LYS A 1 114 ? -2.366 9.520 -8.488 1.00 98.12 114 LYS A O 1
ATOM 902 N N . ALA A 1 115 ? -1.667 11.041 -6.980 1.00 96.12 115 ALA A N 1
ATOM 903 C CA . ALA A 1 115 ? -0.429 11.357 -7.685 1.00 96.12 115 ALA A CA 1
ATOM 904 C C . ALA A 1 115 ? 0.492 10.128 -7.764 1.00 96.12 115 ALA A C 1
ATOM 906 O O . ALA A 1 115 ? 0.978 9.782 -8.841 1.00 96.12 115 ALA A O 1
ATOM 907 N N . VAL A 1 116 ? 0.660 9.408 -6.649 1.00 96.94 116 VAL A N 1
ATOM 908 C CA . VAL A 1 116 ? 1.458 8.172 -6.612 1.00 96.94 116 VAL A CA 1
ATOM 909 C C . VAL A 1 116 ? 0.777 7.039 -7.385 1.00 96.94 116 VAL A C 1
ATOM 911 O O . VAL A 1 116 ? 1.427 6.354 -8.172 1.00 96.94 116 VAL A O 1
ATOM 914 N N . GLN A 1 117 ? -0.541 6.877 -7.239 1.00 96.94 117 GLN A N 1
ATOM 915 C CA . GLN A 1 117 ? -1.346 5.881 -7.950 1.00 96.94 117 GLN A CA 1
ATOM 916 C C . GLN A 1 117 ? -1.189 6.000 -9.470 1.00 96.94 117 GLN A C 1
ATOM 918 O O . GLN A 1 117 ? -1.164 4.981 -10.159 1.00 96.94 117 GLN A O 1
ATOM 923 N N . SER A 1 118 ? -1.076 7.220 -9.995 1.00 97.12 118 SER A N 1
ATOM 924 C CA . SER A 1 118 ? -0.887 7.448 -11.431 1.00 97.12 118 SER A CA 1
ATOM 925 C C . SER A 1 118 ? 0.426 6.837 -11.928 1.00 97.12 118 SER A C 1
ATOM 927 O O . SER A 1 118 ? 0.412 6.096 -12.907 1.00 97.12 118 SER A O 1
ATOM 929 N N . PHE A 1 119 ? 1.527 7.045 -11.196 1.00 97.75 119 PHE A N 1
ATOM 930 C CA . PHE A 1 119 ? 2.813 6.402 -11.487 1.00 97.75 119 PHE A CA 1
ATOM 931 C C . PHE A 1 119 ? 2.741 4.877 -11.328 1.00 97.75 119 PHE A C 1
ATOM 933 O O . PHE A 1 119 ? 3.180 4.137 -12.203 1.00 97.75 119 PHE A O 1
ATOM 940 N N . VAL A 1 120 ? 2.124 4.384 -10.247 1.00 97.44 120 VAL A N 1
ATOM 941 C CA . VAL A 1 120 ? 1.967 2.937 -10.012 1.00 97.44 120 VAL A CA 1
ATOM 942 C C . VAL A 1 120 ? 1.213 2.273 -11.170 1.00 97.44 120 VAL A C 1
ATOM 94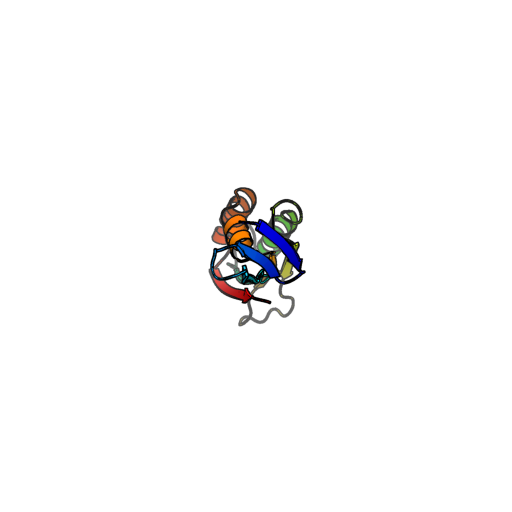4 O O . VAL A 1 120 ? 1.646 1.246 -11.679 1.00 97.44 120 VAL A O 1
ATOM 947 N N . ARG A 1 121 ? 0.117 2.870 -11.655 1.00 97.38 121 ARG A N 1
ATOM 948 C CA . ARG A 1 121 ? -0.646 2.341 -12.803 1.00 97.38 121 ARG A CA 1
ATOM 949 C C . ARG A 1 121 ? 0.178 2.260 -14.087 1.00 97.38 121 ARG A C 1
ATOM 951 O O . ARG A 1 121 ? -0.074 1.380 -14.905 1.00 97.38 121 ARG A O 1
ATOM 958 N N . GLU A 1 122 ? 1.144 3.152 -14.269 1.00 97.88 122 GLU A N 1
ATOM 959 C CA . GLU A 1 122 ? 2.027 3.132 -15.434 1.00 97.88 122 GLU A CA 1
ATOM 960 C C . GLU A 1 122 ? 2.966 1.917 -15.416 1.00 97.88 122 GLU A C 1
ATOM 962 O O . GLU A 1 122 ? 3.155 1.271 -16.450 1.00 97.88 122 GLU A O 1
ATOM 967 N N . VAL A 1 123 ? 3.498 1.562 -14.243 1.00 98.25 123 VAL A N 1
ATOM 968 C CA . VAL A 1 123 ? 4.518 0.509 -14.087 1.00 98.25 123 VAL A CA 1
ATOM 969 C C . VAL A 1 123 ? 3.947 -0.884 -13.791 1.00 98.25 123 VAL A C 1
ATOM 971 O O . VAL A 1 123 ? 4.654 -1.880 -13.928 1.00 98.25 123 VAL A O 1
ATOM 974 N N . VAL A 1 124 ? 2.671 -0.984 -13.414 1.00 97.62 124 VAL A N 1
ATOM 975 C CA . VAL A 1 124 ? 2.008 -2.244 -13.041 1.00 97.62 124 VAL A CA 1
ATOM 976 C C . VAL A 1 124 ? 1.481 -3.015 -14.256 1.00 97.62 124 VAL A C 1
ATOM 978 O O . VAL A 1 124 ? 0.888 -2.449 -15.172 1.00 97.62 124 VAL A O 1
ATOM 981 N N . ASN A 1 125 ? 1.658 -4.335 -14.225 1.00 97.31 125 ASN A N 1
ATOM 982 C CA . ASN A 1 125 ? 1.088 -5.311 -15.153 1.00 97.31 125 ASN A CA 1
ATOM 983 C C . ASN A 1 125 ? -0.117 -6.059 -14.548 1.00 97.31 125 ASN A C 1
ATOM 985 O O . ASN A 1 125 ? -1.133 -6.242 -15.210 1.00 97.31 125 ASN A O 1
ATOM 989 N N . ALA A 1 126 ? -0.036 -6.463 -13.276 1.00 97.69 126 ALA A N 1
ATOM 990 C CA . ALA A 1 126 ? -1.129 -7.147 -12.581 1.00 97.69 126 ALA A CA 1
ATOM 991 C C . ALA A 1 126 ? -1.262 -6.667 -11.135 1.00 97.69 126 ALA A C 1
ATOM 993 O O . ALA A 1 126 ? -0.291 -6.226 -10.520 1.00 97.69 126 ALA A O 1
ATOM 994 N N . ARG A 1 127 ? -2.479 -6.757 -10.593 1.00 97.81 127 ARG A N 1
ATOM 995 C CA . ARG A 1 127 ? -2.815 -6.302 -9.242 1.00 97.81 127 ARG A CA 1
ATOM 996 C C . ARG A 1 127 ? -3.706 -7.322 -8.543 1.00 97.81 127 ARG A C 1
ATOM 998 O O . ARG A 1 127 ? -4.751 -7.678 -9.081 1.00 97.81 127 ARG A O 1
ATOM 1005 N N . ALA A 1 128 ? -3.354 -7.676 -7.314 1.00 98.25 128 ALA A N 1
ATOM 1006 C CA . ALA A 1 128 ? -4.239 -8.337 -6.359 1.00 98.25 128 ALA A CA 1
ATOM 1007 C C . ALA A 1 128 ? -4.421 -7.435 -5.131 1.00 98.25 128 ALA A C 1
ATOM 1009 O O . ALA A 1 128 ? -3.500 -6.717 -4.751 1.00 98.25 128 ALA A O 1
ATOM 1010 N N . CYS A 1 129 ? -5.614 -7.419 -4.538 1.00 98.25 129 CYS A N 1
ATOM 1011 C CA . CYS A 1 129 ? -5.926 -6.547 -3.406 1.00 98.25 129 CYS A CA 1
ATOM 1012 C C . CYS A 1 129 ? -6.923 -7.211 -2.469 1.00 98.25 129 CYS A C 1
ATOM 1014 O O . CYS A 1 129 ? -7.893 -7.803 -2.943 1.00 98.25 129 CYS A O 1
ATOM 1016 N N . VAL A 1 130 ? -6.701 -7.065 -1.166 1.00 98.50 130 VAL A N 1
ATOM 1017 C CA . VAL A 1 130 ? -7.622 -7.515 -0.123 1.00 98.50 130 VAL A CA 1
ATOM 1018 C C . VAL A 1 130 ? -7.692 -6.458 0.967 1.00 98.50 130 VAL A C 1
ATOM 1020 O O . VAL A 1 130 ? -6.660 -6.042 1.492 1.00 98.50 130 VAL A O 1
ATOM 1023 N N . ASP A 1 131 ? -8.922 -6.095 1.321 1.00 98.19 131 ASP A N 1
ATOM 1024 C CA . ASP A 1 131 ? -9.234 -5.177 2.411 1.00 98.19 131 ASP A CA 1
ATOM 1025 C C . ASP A 1 131 ? -10.044 -5.926 3.462 1.00 98.19 131 ASP A C 1
ATOM 1027 O O . ASP A 1 131 ? -10.992 -6.637 3.116 1.00 98.19 131 ASP A O 1
ATOM 1031 N N . TYR A 1 132 ? -9.680 -5.794 4.737 1.00 96.94 132 TYR A N 1
ATOM 1032 C CA . TYR A 1 132 ? -10.413 -6.449 5.819 1.00 96.94 132 TYR A CA 1
ATOM 1033 C C . TYR A 1 132 ? -10.376 -5.664 7.134 1.00 96.94 132 TYR A C 1
ATOM 1035 O O . TYR A 1 132 ? -9.437 -4.913 7.398 1.00 96.94 132 TYR A O 1
ATOM 1043 N N . GLU A 1 133 ? -11.419 -5.855 7.941 1.00 94.62 133 GLU A N 1
ATOM 1044 C CA . GLU A 1 133 ? -11.599 -5.262 9.274 1.00 94.62 133 GLU A CA 1
ATOM 1045 C C . GLU A 1 133 ? -10.882 -6.075 10.372 1.00 94.62 133 GLU A C 1
ATOM 1047 O O . GLU A 1 133 ? -10.745 -7.296 10.243 1.00 94.62 133 GLU A O 1
ATOM 1052 N N . ILE A 1 134 ? -10.436 -5.410 11.448 1.00 88.94 134 ILE A N 1
ATOM 1053 C CA . ILE A 1 134 ? -9.714 -5.992 12.606 1.00 88.94 134 ILE A CA 1
ATOM 1054 C C . ILE A 1 134 ? -10.505 -5.818 13.908 1.00 88.94 134 ILE A C 1
ATOM 1056 O O . ILE A 1 134 ? -11.007 -4.698 14.141 1.00 88.94 134 ILE A O 1
#